Protein AF-A0A8I0L9D8-F1 (afdb_monomer_lite)

Structure (mmCIF, N/CA/C/O backbone):
data_AF-A0A8I0L9D8-F1
#
_entry.id   AF-A0A8I0L9D8-F1
#
loop_
_atom_site.group_PDB
_atom_site.id
_atom_site.type_symbol
_atom_site.label_atom_id
_atom_site.label_alt_id
_atom_site.label_comp_id
_atom_site.label_asym_id
_atom_site.label_entity_id
_atom_site.label_seq_id
_atom_site.pdbx_PDB_ins_code
_atom_site.Cartn_x
_atom_site.Cartn_y
_atom_site.Cartn_z
_atom_site.occupancy
_atom_site.B_iso_or_equiv
_atom_site.auth_seq_id
_atom_site.auth_comp_id
_atom_site.auth_asym_id
_atom_site.auth_atom_id
_atom_site.pdbx_PDB_model_num
ATOM 1 N N . LEU A 1 1 ? 18.139 12.991 -17.107 1.00 75.94 1 LEU A N 1
ATOM 2 C CA . LEU A 1 1 ? 17.570 13.749 -15.977 1.00 75.94 1 LEU A CA 1
ATOM 3 C C . LEU A 1 1 ? 18.716 14.410 -15.235 1.00 75.94 1 LEU A C 1
ATOM 5 O O . LEU A 1 1 ? 19.728 13.750 -15.026 1.00 75.94 1 LEU A O 1
ATOM 9 N N . GLU A 1 2 ? 18.569 15.675 -14.877 1.00 81.50 2 GLU A N 1
ATOM 10 C CA . GLU A 1 2 ? 19.486 16.401 -13.994 1.00 81.50 2 GLU A CA 1
ATOM 11 C C . GLU A 1 2 ? 18.725 16.879 -12.760 1.00 81.50 2 GLU A C 1
ATOM 13 O O . GLU A 1 2 ? 17.510 17.065 -12.815 1.00 81.50 2 GLU A O 1
ATOM 18 N N . GLN A 1 3 ? 19.418 17.029 -11.633 1.00 79.38 3 GLN A N 1
ATOM 19 C CA . GLN A 1 3 ? 18.803 17.515 -10.404 1.00 79.38 3 GLN A CA 1
ATOM 20 C C . GLN A 1 3 ? 18.705 19.044 -10.458 1.00 79.38 3 GLN A C 1
ATOM 22 O O . GLN A 1 3 ? 19.724 19.729 -10.408 1.00 79.38 3 GLN A O 1
ATOM 27 N N . GLY A 1 4 ? 17.486 19.568 -10.588 1.00 83.19 4 GLY A N 1
ATOM 28 C CA . GLY A 1 4 ? 17.174 20.991 -10.457 1.00 83.19 4 GLY A CA 1
ATOM 29 C C . GLY A 1 4 ? 16.620 21.327 -9.068 1.00 83.19 4 GLY A C 1
ATOM 30 O O . GLY A 1 4 ? 16.340 20.434 -8.267 1.00 83.19 4 GLY A O 1
ATOM 31 N N . GLU A 1 5 ? 16.418 22.617 -8.788 1.00 82.81 5 GLU A N 1
ATOM 32 C CA . GLU A 1 5 ? 15.934 23.100 -7.479 1.00 82.81 5 GLU A CA 1
ATOM 33 C C . GLU A 1 5 ? 14.574 22.507 -7.064 1.00 82.81 5 GLU A C 1
ATOM 35 O O . GLU A 1 5 ? 14.352 22.261 -5.882 1.00 82.81 5 GLU A O 1
ATOM 40 N N . ASN A 1 6 ? 13.694 22.207 -8.027 1.00 85.00 6 ASN A N 1
ATOM 41 C CA . ASN A 1 6 ? 12.351 21.654 -7.788 1.00 85.00 6 ASN A CA 1
ATOM 42 C C . ASN A 1 6 ? 12.228 20.158 -8.133 1.00 85.00 6 ASN A C 1
ATOM 44 O O . ASN A 1 6 ? 11.119 19.647 -8.293 1.00 85.00 6 ASN A O 1
ATOM 48 N N . GLY A 1 7 ? 13.352 19.449 -8.274 1.00 83.88 7 GLY A N 1
ATOM 49 C CA . GLY A 1 7 ? 13.383 18.023 -8.600 1.00 83.88 7 GLY A CA 1
ATOM 50 C C . GLY A 1 7 ? 14.055 17.712 -9.936 1.00 83.88 7 GLY A C 1
ATOM 51 O O . GLY A 1 7 ? 14.834 18.500 -10.468 1.00 83.88 7 GLY A O 1
ATOM 52 N N . MET A 1 8 ? 13.794 16.514 -10.461 1.00 85.06 8 MET A N 1
ATOM 53 C CA . MET A 1 8 ? 14.452 16.032 -11.676 1.00 85.06 8 MET A CA 1
ATOM 54 C C . MET A 1 8 ? 13.920 16.772 -12.904 1.00 85.06 8 MET A C 1
ATOM 56 O O . MET A 1 8 ? 12.735 16.689 -13.220 1.00 85.06 8 MET A O 1
ATOM 60 N N . VAL A 1 9 ? 14.808 17.446 -13.626 1.00 86.94 9 VAL A N 1
ATOM 61 C CA . VAL A 1 9 ? 14.502 18.082 -14.908 1.00 86.94 9 VAL A CA 1
ATOM 62 C C . VAL A 1 9 ? 15.017 17.222 -16.056 1.00 86.94 9 VAL A C 1
ATOM 64 O O . VAL A 1 9 ? 16.055 16.553 -15.961 1.00 86.94 9 VAL A O 1
ATOM 67 N N . MET A 1 10 ? 14.265 17.196 -17.154 1.00 81.88 10 MET A N 1
ATOM 68 C CA . MET A 1 10 ? 14.725 16.562 -18.385 1.00 81.88 10 MET A CA 1
ATOM 69 C C . MET A 1 10 ? 15.947 17.326 -18.885 1.00 81.88 10 MET A C 1
ATOM 71 O O . MET A 1 10 ? 15.883 18.522 -19.144 1.00 81.88 10 MET A O 1
ATOM 75 N N . LYS A 1 11 ? 17.070 16.618 -18.990 1.00 81.62 11 LYS A N 1
ATOM 76 C CA . LYS A 1 11 ? 18.265 17.142 -19.643 1.00 81.62 11 LYS A CA 1
ATOM 77 C C . LYS A 1 11 ? 18.096 16.913 -21.135 1.00 81.62 11 LYS A C 1
ATOM 79 O O . LYS A 1 11 ? 17.752 15.790 -21.509 1.00 81.62 11 LYS A O 1
ATOM 84 N N . GLU A 1 12 ? 18.384 17.915 -21.958 1.00 79.56 12 GLU A N 1
ATOM 85 C CA . GLU A 1 12 ? 18.543 17.692 -23.393 1.00 79.56 12 GLU A CA 1
ATOM 86 C C . GLU A 1 12 ? 19.631 16.635 -23.616 1.00 79.56 12 GLU A C 1
ATOM 88 O O . GLU A 1 12 ? 20.794 16.780 -23.232 1.00 79.56 12 GLU A O 1
ATOM 93 N N . GLY A 1 13 ? 19.210 15.508 -24.170 1.00 74.69 13 GLY A N 1
ATOM 94 C CA . GLY A 1 13 ? 20.042 14.358 -24.462 1.00 74.69 13 GLY A CA 1
ATOM 95 C C . GLY A 1 13 ? 19.456 13.621 -25.659 1.00 74.69 13 GLY A C 1
ATOM 96 O O . GLY A 1 13 ? 18.298 13.847 -26.007 1.00 74.69 13 GLY A O 1
ATOM 97 N N . PRO A 1 14 ? 20.244 12.759 -26.314 1.00 80.88 14 PRO A N 1
ATOM 98 C CA . PRO A 1 14 ? 19.772 12.047 -27.488 1.00 80.88 14 PRO A CA 1
ATOM 99 C C . PRO A 1 14 ? 18.583 11.155 -27.123 1.00 80.88 14 PRO A C 1
ATOM 101 O O . PRO A 1 14 ? 18.652 10.381 -26.160 1.00 80.88 14 PRO A O 1
ATOM 104 N N . GLU A 1 15 ? 17.515 11.247 -27.914 1.00 84.94 15 GLU A N 1
ATOM 105 C CA . GLU A 1 15 ? 16.423 10.281 -27.874 1.00 84.94 15 GLU A CA 1
ATOM 106 C C . GLU A 1 15 ? 16.966 8.884 -28.185 1.00 84.94 15 GLU A C 1
ATOM 108 O O . GLU A 1 15 ? 17.890 8.703 -28.984 1.00 84.94 15 GLU A O 1
ATOM 113 N N . ARG A 1 16 ? 16.414 7.877 -27.513 1.00 86.06 16 ARG A N 1
ATOM 114 C CA . ARG A 1 16 ? 16.818 6.483 -27.679 1.00 86.06 16 ARG A CA 1
ATOM 115 C C . ARG A 1 16 ? 15.599 5.665 -28.062 1.00 86.06 16 ARG A C 1
ATOM 117 O O . ARG A 1 16 ? 14.538 5.807 -27.463 1.00 86.06 16 ARG A O 1
ATOM 124 N N . PHE A 1 17 ? 15.790 4.789 -29.038 1.00 92.12 17 PHE A N 1
ATOM 125 C CA . PHE A 1 17 ? 14.785 3.833 -29.475 1.00 92.12 17 PHE A CA 1
ATOM 126 C C . PHE A 1 17 ? 15.184 2.447 -28.987 1.00 92.12 17 PHE A C 1
ATOM 128 O O . PHE A 1 17 ? 16.308 2.000 -29.223 1.00 92.12 17 PHE A O 1
ATOM 135 N N . TRP A 1 18 ? 14.256 1.770 -28.319 1.00 93.31 18 TRP A N 1
ATOM 136 C CA . TRP A 1 18 ? 14.425 0.390 -27.881 1.00 93.31 18 TRP A CA 1
ATOM 137 C C . TRP A 1 18 ? 13.345 -0.465 -28.548 1.00 93.31 18 TRP A C 1
ATOM 139 O O . TRP A 1 18 ? 12.164 -0.202 -28.318 1.00 93.31 18 TRP A O 1
ATOM 149 N N . PRO A 1 19 ? 13.705 -1.453 -29.387 1.00 95.62 19 PRO A N 1
ATOM 150 C CA . PRO A 1 19 ? 12.724 -2.388 -29.922 1.00 95.62 19 PRO A CA 1
ATOM 151 C C . PRO A 1 19 ? 12.169 -3.246 -28.779 1.00 95.62 19 PRO A C 1
ATOM 153 O O . PRO A 1 19 ? 12.935 -3.782 -27.978 1.00 95.62 19 PRO A O 1
ATOM 156 N N . ALA A 1 20 ? 10.845 -3.360 -28.694 1.00 96.88 20 ALA A N 1
ATOM 157 C CA . ALA A 1 20 ? 10.169 -4.167 -27.687 1.00 96.88 20 ALA A CA 1
ATOM 158 C C . ALA A 1 20 ? 8.886 -4.771 -28.266 1.00 96.88 20 ALA A C 1
ATOM 160 O O . ALA A 1 20 ? 8.068 -4.051 -28.835 1.00 96.88 20 ALA A O 1
ATOM 161 N N . ASP A 1 21 ? 8.703 -6.076 -28.073 1.00 97.81 21 ASP A N 1
ATOM 162 C CA . ASP A 1 21 ? 7.463 -6.777 -28.432 1.00 97.81 21 ASP A CA 1
ATOM 163 C C . ASP A 1 21 ? 6.382 -6.616 -27.346 1.00 97.81 21 ASP A C 1
ATOM 165 O O . ASP A 1 21 ? 5.186 -6.676 -27.626 1.00 97.81 21 ASP A O 1
ATOM 169 N N . LEU A 1 22 ? 6.802 -6.393 -26.094 1.00 97.25 22 LEU A N 1
ATOM 170 C CA . LEU A 1 22 ? 5.943 -6.175 -24.931 1.00 97.25 22 LEU A CA 1
ATOM 171 C C . LEU A 1 22 ? 6.636 -5.251 -23.925 1.00 97.25 22 LEU A C 1
ATOM 173 O O . LEU A 1 22 ? 7.822 -5.408 -23.636 1.00 97.25 22 LEU A O 1
ATOM 177 N N . VAL A 1 23 ? 5.870 -4.327 -23.342 1.00 95.94 23 VAL A N 1
ATOM 178 C CA . VAL A 1 23 ? 6.319 -3.445 -22.258 1.00 95.94 23 VAL A CA 1
ATOM 179 C C . VAL A 1 23 ? 5.443 -3.679 -21.031 1.00 95.94 23 VAL A C 1
ATOM 181 O O . VAL A 1 23 ? 4.219 -3.591 -21.113 1.00 95.94 23 VAL A O 1
ATOM 184 N N . LEU A 1 24 ? 6.073 -3.961 -19.888 1.00 96.19 24 LEU A N 1
ATOM 185 C CA . LEU A 1 24 ? 5.410 -4.103 -18.592 1.00 96.19 24 LEU A CA 1
ATOM 186 C C . LEU A 1 24 ? 5.808 -2.935 -17.690 1.00 96.19 24 LEU A C 1
ATOM 188 O O . LEU A 1 24 ? 6.991 -2.719 -17.432 1.00 96.19 24 LEU A O 1
ATOM 192 N N . LEU A 1 25 ? 4.820 -2.189 -17.201 1.00 94.81 25 LEU A N 1
ATOM 193 C CA . LEU A 1 25 ? 5.038 -1.077 -16.279 1.00 94.81 25 LEU A CA 1
ATOM 194 C C . LEU A 1 25 ? 4.825 -1.550 -14.840 1.00 94.81 25 LEU A C 1
ATOM 196 O O . LEU A 1 25 ? 3.698 -1.777 -14.412 1.00 94.81 25 LEU A O 1
ATOM 200 N N . SER A 1 26 ? 5.911 -1.677 -14.081 1.00 94.56 26 SER A N 1
ATOM 201 C CA . SER A 1 26 ? 5.901 -2.051 -12.661 1.00 94.56 26 SER A CA 1
ATOM 202 C C . SER A 1 26 ? 6.194 -0.840 -11.771 1.00 94.56 26 SER A C 1
ATOM 204 O O . SER A 1 26 ? 7.140 -0.841 -10.986 1.00 94.56 26 SER A O 1
ATOM 206 N N . ILE A 1 27 ? 5.411 0.226 -11.943 1.00 93.69 27 ILE A N 1
ATOM 207 C CA . ILE A 1 27 ? 5.618 1.526 -11.279 1.00 93.69 27 ILE A CA 1
ATOM 208 C C . ILE A 1 27 ? 4.971 1.623 -9.885 1.00 93.69 27 ILE A C 1
ATOM 210 O O . ILE A 1 27 ? 5.079 2.654 -9.227 1.00 93.69 27 ILE A O 1
ATOM 214 N N . GLY A 1 28 ? 4.322 0.551 -9.420 1.00 91.38 28 GLY A N 1
ATOM 215 C CA . GLY A 1 28 ? 3.610 0.515 -8.140 1.00 91.38 28 GLY A CA 1
ATOM 216 C C . GLY A 1 28 ? 2.190 1.087 -8.227 1.00 91.38 28 GLY A C 1
ATOM 217 O O . GLY A 1 28 ? 1.585 1.099 -9.297 1.00 91.38 28 GLY A O 1
ATOM 218 N N . PHE A 1 29 ? 1.652 1.527 -7.086 1.00 90.69 29 PHE A N 1
ATOM 219 C CA . PHE A 1 29 ? 0.293 2.071 -6.947 1.00 90.69 29 PHE A CA 1
ATOM 220 C C . PHE A 1 29 ? 0.274 3.284 -6.005 1.00 90.69 29 PHE A C 1
ATOM 222 O O . PHE A 1 29 ? 1.019 3.325 -5.033 1.00 90.69 29 PHE A O 1
ATOM 229 N N . GLU A 1 30 ? -0.573 4.284 -6.238 1.00 88.94 30 GLU A N 1
ATOM 230 C CA . GLU A 1 30 ? -0.526 5.522 -5.436 1.00 88.94 30 GLU A CA 1
ATOM 231 C C . GLU A 1 30 ? -1.212 5.425 -4.065 1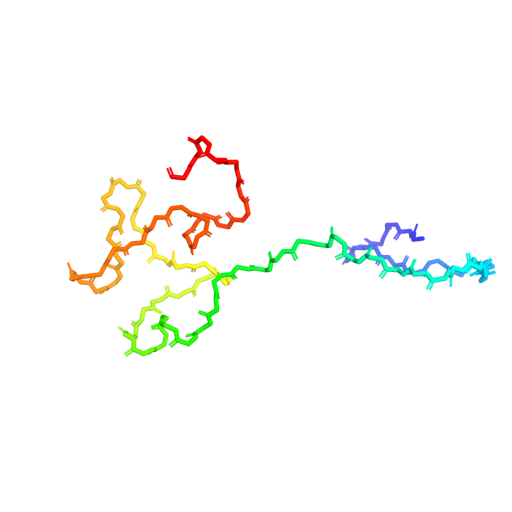.00 88.94 30 GLU A C 1
ATOM 233 O O . GLU A 1 30 ? -0.920 6.232 -3.185 1.00 88.94 30 GLU A O 1
ATOM 238 N N . GLY A 1 31 ? -2.102 4.453 -3.860 1.00 90.31 31 GLY A N 1
ATOM 239 C CA . GLY A 1 31 ? -2.780 4.229 -2.585 1.00 90.31 31 GLY A CA 1
ATOM 240 C C . GLY A 1 31 ? -4.213 3.730 -2.755 1.00 90.31 31 GLY A C 1
ATOM 241 O O . GLY A 1 31 ? -4.564 3.146 -3.777 1.00 90.31 31 GLY A O 1
ATOM 242 N N . THR A 1 32 ? -5.028 3.956 -1.731 1.00 92.62 32 THR A N 1
ATOM 243 C CA . THR A 1 32 ? -6.442 3.581 -1.654 1.00 92.62 32 THR A CA 1
ATOM 244 C C . THR A 1 32 ? -7.288 4.357 -2.658 1.00 92.62 32 THR A C 1
ATOM 246 O O . THR A 1 32 ? -7.216 5.584 -2.731 1.00 92.62 32 THR A O 1
ATOM 249 N N . GLU A 1 33 ? -8.154 3.645 -3.377 1.00 93.25 33 GLU A N 1
ATOM 250 C CA . GLU A 1 33 ? -9.146 4.260 -4.257 1.00 93.25 33 GLU A CA 1
ATOM 251 C C . GLU A 1 33 ? -10.162 5.112 -3.474 1.00 93.25 33 GLU A C 1
ATOM 253 O O . GLU A 1 33 ? -10.619 4.711 -2.401 1.00 93.25 33 GLU A O 1
ATOM 258 N N . PRO A 1 34 ? -10.603 6.259 -4.018 1.00 93.44 34 PRO A N 1
ATOM 259 C CA . PRO A 1 34 ? -11.441 7.206 -3.284 1.00 93.44 34 PRO A CA 1
ATOM 260 C C . PRO A 1 34 ? -12.884 6.724 -3.079 1.00 93.44 34 PRO A C 1
ATOM 262 O O . PRO A 1 34 ? -13.577 7.228 -2.199 1.00 93.44 34 PRO A O 1
ATOM 265 N N . THR A 1 35 ? -13.356 5.752 -3.864 1.00 95.88 35 THR A N 1
ATOM 266 C CA . THR A 1 35 ? -14.763 5.324 -3.896 1.00 95.88 35 THR A CA 1
ATOM 267 C C . THR A 1 35 ? -15.288 4.904 -2.521 1.00 95.88 35 THR A C 1
ATOM 269 O O . THR A 1 35 ? -16.330 5.392 -2.084 1.00 95.88 35 THR A O 1
ATOM 272 N N . VAL A 1 36 ? -14.561 4.031 -1.815 1.00 93.94 36 VAL A N 1
ATOM 273 C CA . VAL A 1 36 ? -14.991 3.507 -0.508 1.00 93.94 36 VAL A CA 1
ATOM 274 C C . VAL A 1 36 ? -14.851 4.558 0.601 1.00 93.94 36 VAL A C 1
ATOM 276 O O . VAL A 1 36 ? -15.846 4.800 1.285 1.00 93.94 36 VAL A O 1
ATOM 279 N N . PRO A 1 37 ? -13.701 5.244 0.779 1.00 95.12 37 PRO A N 1
ATOM 280 C CA . PRO A 1 37 ? -13.589 6.316 1.766 1.00 95.12 37 PRO A CA 1
ATOM 281 C C . PRO A 1 37 ? -14.651 7.406 1.586 1.00 95.12 37 PRO A C 1
ATOM 283 O O . PRO A 1 37 ? -15.269 7.820 2.565 1.00 95.12 37 PRO A O 1
ATOM 286 N N . ASN A 1 38 ? -14.944 7.806 0.345 1.00 95.81 38 ASN A N 1
ATOM 287 C CA . ASN A 1 38 ? -15.955 8.826 0.065 1.00 95.81 38 ASN A CA 1
ATOM 288 C C . ASN A 1 38 ? -17.367 8.369 0.442 1.00 95.81 38 ASN A C 1
ATOM 290 O O . ASN A 1 38 ? -18.116 9.146 1.033 1.00 95.81 38 ASN A O 1
ATOM 294 N N . ALA A 1 39 ? -17.725 7.112 0.159 1.00 96.50 39 ALA A N 1
ATOM 295 C CA . ALA A 1 39 ? -19.040 6.564 0.500 1.00 96.50 39 ALA A CA 1
ATOM 296 C C . ALA A 1 39 ? -19.334 6.603 2.012 1.00 96.50 39 ALA A C 1
ATOM 298 O O . ALA A 1 39 ? -20.490 6.723 2.415 1.00 96.50 39 ALA A O 1
ATOM 299 N N . PHE A 1 40 ? -18.292 6.544 2.846 1.00 95.50 40 PHE A N 1
ATOM 300 C CA . PHE A 1 40 ? -18.396 6.576 4.307 1.00 95.50 40 PHE A CA 1
ATOM 301 C C . PHE A 1 40 ? -17.924 7.899 4.932 1.00 95.50 40 PHE A C 1
ATOM 303 O O . PHE A 1 40 ? -17.841 7.992 6.159 1.00 95.50 40 PHE A O 1
ATOM 310 N N . ASN A 1 41 ? -17.639 8.922 4.113 1.00 96.50 41 ASN A N 1
ATOM 311 C CA . ASN A 1 41 ? -17.092 10.215 4.540 1.00 96.50 41 ASN A CA 1
ATOM 312 C C . ASN A 1 41 ? -15.831 10.071 5.423 1.00 96.50 41 ASN A C 1
ATOM 314 O O . ASN A 1 41 ? -15.689 10.699 6.480 1.00 96.50 41 ASN A O 1
ATOM 318 N N . ILE A 1 42 ? -14.933 9.180 5.008 1.00 98.00 42 ILE A N 1
ATOM 319 C CA . ILE A 1 42 ? -13.671 8.885 5.681 1.00 98.00 42 ILE A CA 1
ATOM 320 C C . ILE A 1 42 ? -12.579 9.804 5.144 1.00 98.00 42 ILE A C 1
ATOM 322 O O . ILE A 1 42 ? -12.428 9.976 3.936 1.00 98.00 42 ILE A O 1
ATOM 326 N N . LYS A 1 43 ? -11.793 10.384 6.051 1.00 97.56 43 LYS A N 1
ATOM 327 C CA . LYS A 1 43 ? -10.675 11.261 5.704 1.00 97.56 43 LYS A CA 1
ATOM 328 C C . LYS A 1 43 ? -9.539 10.467 5.066 1.00 97.56 43 LYS A C 1
ATOM 330 O O . LYS A 1 43 ? -9.114 9.436 5.589 1.00 97.56 43 LYS A O 1
ATOM 335 N N . THR A 1 44 ? -8.987 11.016 3.992 1.00 96.69 44 THR A N 1
ATOM 336 C CA . THR A 1 44 ? -7.795 10.492 3.323 1.00 96.69 44 THR A CA 1
ATOM 337 C C . THR A 1 44 ? -6.722 11.570 3.196 1.00 96.69 44 THR A C 1
ATOM 339 O O . THR A 1 44 ? -7.050 12.727 2.943 1.00 96.69 44 THR A O 1
ATOM 342 N N . ASP A 1 45 ? -5.451 11.189 3.314 1.00 94.69 45 ASP A N 1
ATOM 343 C CA . ASP A 1 45 ? -4.289 12.040 3.031 1.00 94.69 45 ASP A CA 1
ATOM 344 C C . ASP A 1 45 ? -3.312 11.297 2.114 1.00 94.69 45 ASP A C 1
ATOM 346 O O . ASP A 1 45 ? -2.915 10.167 2.409 1.00 94.69 45 ASP A O 1
ATOM 350 N N . ARG A 1 46 ? -2.933 11.920 0.990 1.00 91.94 46 ARG A N 1
ATOM 351 C CA . ARG A 1 46 ? -2.059 11.325 -0.043 1.00 91.94 46 ARG A CA 1
ATOM 352 C C . ARG A 1 46 ? -2.476 9.892 -0.411 1.00 91.94 46 ARG A C 1
ATOM 354 O O . ARG A 1 46 ? -1.672 8.970 -0.319 1.00 91.94 46 ARG A O 1
ATOM 361 N N . ASN A 1 47 ? -3.754 9.713 -0.755 1.00 93.38 47 ASN A N 1
ATOM 362 C CA . ASN A 1 47 ? -4.374 8.424 -1.094 1.00 93.38 47 ASN A CA 1
ATOM 363 C C . ASN A 1 47 ? -4.259 7.345 0.002 1.00 93.38 47 ASN A C 1
ATOM 365 O O . ASN A 1 47 ? -4.311 6.152 -0.279 1.00 93.38 47 ASN A O 1
ATOM 369 N N . ARG A 1 48 ? -4.137 7.729 1.274 1.00 95.25 48 ARG A N 1
ATOM 370 C CA . ARG A 1 48 ? -4.173 6.804 2.414 1.00 95.25 48 ARG A CA 1
ATOM 371 C C . ARG A 1 48 ? -5.306 7.164 3.351 1.00 95.25 48 ARG A C 1
ATOM 373 O O . ARG A 1 48 ? -5.563 8.345 3.574 1.00 95.25 48 ARG A O 1
ATOM 380 N N . ILE A 1 49 ? -5.971 6.163 3.915 1.00 97.44 49 ILE A N 1
ATOM 381 C CA . ILE A 1 49 ? -7.005 6.376 4.927 1.00 97.44 49 ILE A CA 1
ATOM 382 C C . ILE A 1 49 ? -6.341 6.876 6.208 1.00 97.44 49 ILE A C 1
ATOM 384 O O . ILE A 1 49 ? -5.436 6.236 6.743 1.00 97.44 49 ILE A O 1
ATOM 388 N N . VAL A 1 50 ? -6.813 8.014 6.712 1.00 97.38 50 VAL A N 1
ATOM 389 C CA . VAL A 1 50 ? -6.360 8.553 7.992 1.00 97.38 50 VAL A CA 1
ATOM 390 C C . VAL A 1 50 ? -6.996 7.735 9.110 1.00 97.38 50 VAL A C 1
ATOM 392 O O . VAL A 1 50 ? -8.217 7.730 9.278 1.00 97.38 50 VAL 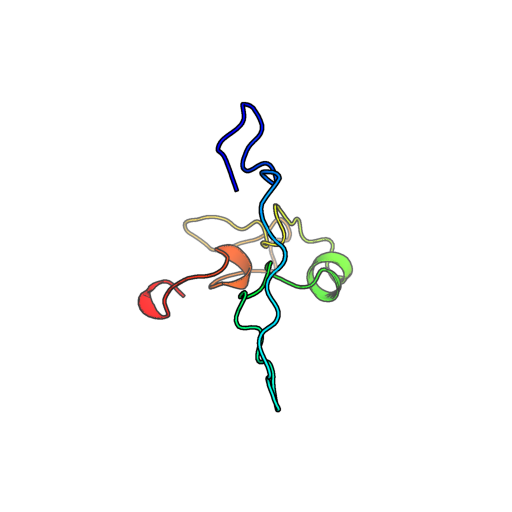A O 1
ATOM 395 N N . ALA A 1 51 ? -6.153 7.056 9.879 1.00 97.50 51 ALA A N 1
ATOM 396 C CA . ALA A 1 51 ? -6.547 6.301 11.058 1.00 97.50 51 ALA A CA 1
ATOM 397 C C . ALA A 1 51 ? -5.458 6.371 12.134 1.00 97.50 51 ALA A C 1
ATOM 399 O O . ALA A 1 51 ? -4.283 6.582 11.812 1.00 97.50 51 ALA A O 1
ATOM 400 N N . ASP A 1 52 ? -5.858 6.192 13.390 1.00 96.38 52 ASP A N 1
ATOM 401 C CA . ASP A 1 52 ? -4.991 6.244 14.570 1.00 96.38 52 ASP A CA 1
ATOM 402 C C . ASP A 1 52 ? -3.889 5.169 14.561 1.00 96.38 52 ASP A C 1
ATOM 404 O O 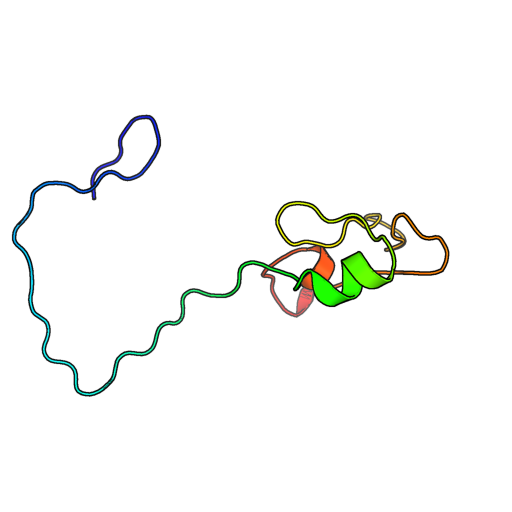. ASP A 1 52 ? -4.115 4.027 14.157 1.00 96.38 52 ASP A O 1
ATOM 408 N N . ASP A 1 53 ? -2.692 5.533 15.031 1.00 91.94 53 ASP A N 1
ATOM 409 C CA . ASP A 1 53 ? -1.503 4.666 15.053 1.00 91.94 53 ASP A CA 1
ATOM 410 C C . ASP A 1 53 ? -1.586 3.487 16.017 1.00 91.94 53 ASP A C 1
ATOM 412 O O . ASP A 1 53 ? -0.925 2.476 15.784 1.00 91.94 53 ASP A O 1
ATOM 416 N N . THR A 1 54 ? -2.417 3.583 17.048 1.00 94.38 54 THR A N 1
ATOM 417 C CA . THR A 1 54 ? -2.509 2.589 18.117 1.00 94.38 54 THR A CA 1
ATOM 418 C C . THR A 1 54 ? -3.735 1.702 17.951 1.00 94.38 54 THR A C 1
ATOM 420 O O . THR A 1 54 ? -3.639 0.486 18.104 1.00 94.38 54 THR A O 1
ATOM 423 N N . ASN A 1 55 ? -4.893 2.296 17.650 1.00 96.31 55 ASN A N 1
ATOM 424 C CA . ASN A 1 55 ? -6.177 1.593 17.621 1.00 96.31 55 ASN A CA 1
ATOM 425 C C . ASN A 1 55 ? -6.811 1.484 16.224 1.00 96.31 55 ASN A C 1
ATOM 427 O O . ASN A 1 55 ? -7.865 0.863 16.101 1.00 96.31 55 ASN A O 1
ATOM 431 N N . TYR A 1 56 ? -6.172 2.032 15.182 1.00 97.25 56 TYR A N 1
ATOM 432 C CA . TYR A 1 56 ? -6.586 1.903 13.776 1.00 97.25 56 TYR A CA 1
ATOM 433 C C . TYR A 1 56 ? -7.954 2.512 13.441 1.00 97.25 56 TYR A C 1
ATOM 435 O O . TYR A 1 56 ? -8.504 2.268 12.364 1.00 97.25 56 TYR A O 1
ATOM 443 N N . GLN A 1 57 ? -8.518 3.314 14.339 1.00 98.06 57 GLN A N 1
ATOM 444 C CA . GLN A 1 57 ? -9.825 3.927 14.155 1.00 98.06 57 GLN A CA 1
ATOM 445 C C . GLN A 1 57 ? -9.729 5.146 13.231 1.00 98.06 57 GLN A C 1
ATOM 447 O O . GLN A 1 57 ? -8.790 5.939 13.317 1.00 98.06 57 GLN A O 1
ATOM 452 N N . THR A 1 58 ? -10.705 5.298 12.336 1.00 97.94 58 THR A N 1
ATOM 453 C CA . THR A 1 58 ? -10.812 6.457 11.435 1.00 97.94 58 THR A CA 1
ATOM 454 C C . THR A 1 58 ? -11.558 7.621 12.103 1.00 97.94 58 THR A C 1
ATOM 456 O O . THR A 1 58 ? -11.907 7.572 13.282 1.00 97.94 58 THR A O 1
ATOM 459 N N . ASN A 1 59 ? -11.884 8.674 11.343 1.00 97.62 59 ASN A N 1
ATOM 460 C CA . ASN A 1 59 ? -12.786 9.733 11.813 1.00 97.62 59 ASN A CA 1
ATOM 461 C C . ASN A 1 59 ? -14.241 9.272 12.034 1.00 97.62 59 ASN A C 1
ATOM 463 O O . ASN A 1 59 ? -15.042 10.055 12.539 1.00 97.62 59 ASN A O 1
ATOM 467 N N . ASN A 1 60 ? -14.599 8.053 11.631 1.00 97.00 60 ASN A N 1
ATOM 468 C CA . ASN A 1 60 ? -15.870 7.424 11.962 1.00 97.00 60 ASN A CA 1
ATOM 469 C C . ASN A 1 60 ? -15.614 6.321 12.994 1.00 97.00 60 ASN A C 1
ATOM 471 O O . ASN A 1 60 ? -14.884 5.373 12.720 1.00 97.00 60 ASN A O 1
ATOM 475 N N . GLU A 1 61 ? -16.248 6.419 14.164 1.00 95.81 61 GLU A N 1
ATOM 476 C CA . GLU A 1 61 ? -16.003 5.514 15.298 1.00 95.81 61 GLU A CA 1
ATOM 477 C C . GLU A 1 61 ? -16.339 4.043 15.025 1.00 95.81 61 GLU A C 1
ATOM 479 O O . GLU A 1 61 ? -15.915 3.158 15.763 1.00 95.81 61 GLU A O 1
ATOM 484 N N . LYS A 1 62 ? -17.089 3.770 13.955 1.00 96.56 62 LYS A N 1
ATOM 485 C CA . LYS A 1 62 ? -17.474 2.416 13.542 1.00 96.56 62 LYS A CA 1
ATOM 486 C C . LYS A 1 62 ? -16.626 1.874 12.389 1.00 96.56 62 LYS A C 1
ATOM 488 O O . LYS A 1 62 ? -16.899 0.774 11.918 1.00 96.56 62 LYS A O 1
ATOM 493 N N . VAL A 1 63 ? -15.642 2.637 11.907 1.00 97.00 63 VAL A N 1
ATOM 494 C CA . VAL A 1 63 ? -14.812 2.284 10.747 1.00 97.00 63 VAL A CA 1
ATOM 495 C C . VAL A 1 63 ? -13.337 2.331 11.130 1.00 97.00 63 VAL A C 1
ATOM 497 O O . VAL A 1 63 ? -12.843 3.329 11.660 1.00 97.00 63 VAL A O 1
ATOM 500 N N . PHE A 1 64 ? -12.630 1.254 10.803 1.00 97.38 64 PHE A N 1
ATOM 501 C CA . PHE A 1 64 ? -11.210 1.055 11.081 1.00 97.38 64 PHE A CA 1
ATOM 502 C C . PHE A 1 64 ? -10.460 0.814 9.770 1.00 97.38 64 PHE A C 1
ATOM 504 O O . PHE A 1 64 ? -11.038 0.297 8.813 1.00 97.38 64 PHE A O 1
ATOM 511 N N . ALA A 1 65 ? -9.180 1.176 9.720 1.00 96.81 65 ALA A N 1
ATOM 512 C CA . ALA A 1 65 ? -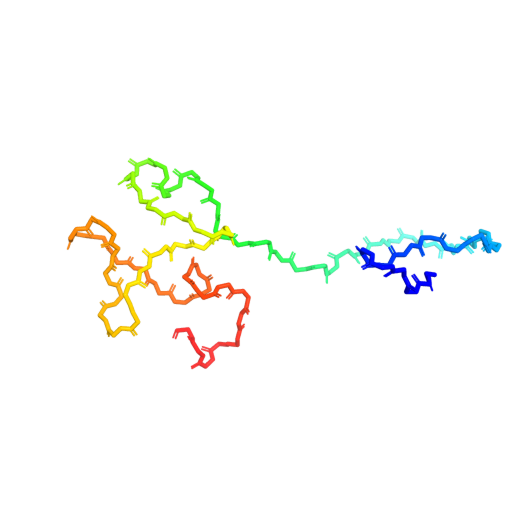8.325 0.948 8.558 1.00 96.81 65 ALA A CA 1
ATOM 513 C C . ALA A 1 65 ? -6.924 0.502 8.991 1.00 96.81 65 ALA A C 1
ATOM 515 O O . ALA A 1 65 ? -6.350 1.067 9.917 1.00 96.81 65 ALA A O 1
ATOM 516 N N . ALA A 1 66 ? -6.364 -0.489 8.299 1.00 95.06 66 ALA A N 1
ATOM 517 C CA . ALA A 1 66 ? -5.041 -1.058 8.559 1.00 95.06 66 ALA A CA 1
ATOM 518 C C . ALA A 1 66 ? -4.334 -1.411 7.237 1.00 95.06 66 ALA A C 1
ATOM 520 O O . ALA A 1 66 ? -4.890 -1.197 6.155 1.00 95.06 66 ALA A O 1
ATOM 521 N N . GLY A 1 67 ? -3.103 -1.918 7.324 1.00 94.19 67 GLY A N 1
ATOM 522 C CA . GLY A 1 67 ? -2.295 -2.288 6.164 1.00 94.19 67 GLY A CA 1
ATOM 523 C C . GLY A 1 67 ? -1.990 -1.142 5.197 1.00 94.19 67 GLY A C 1
ATOM 524 O O . GLY A 1 67 ? -2.008 0.042 5.555 1.00 94.19 67 GLY A O 1
ATOM 525 N N . ASP A 1 68 ? -1.729 -1.498 3.940 1.00 94.44 68 ASP A N 1
ATOM 526 C CA . ASP A 1 68 ? -1.332 -0.561 2.880 1.00 94.44 68 ASP A CA 1
ATOM 527 C C . ASP A 1 68 ? -2.386 0.517 2.595 1.00 94.44 68 ASP A C 1
ATOM 529 O O . ASP A 1 68 ? -2.034 1.633 2.215 1.00 94.44 68 ASP A O 1
ATOM 533 N N . ALA A 1 69 ? -3.668 0.244 2.861 1.00 93.69 69 ALA A N 1
ATOM 534 C CA . ALA A 1 69 ? -4.731 1.236 2.700 1.00 93.69 69 ALA A CA 1
ATOM 535 C C . ALA A 1 69 ? -4.550 2.456 3.624 1.00 93.69 69 ALA A C 1
ATOM 537 O O . ALA A 1 69 ? -4.971 3.572 3.300 1.00 93.69 69 ALA A O 1
ATOM 538 N N . ARG A 1 70 ? -3.900 2.242 4.772 1.00 94.69 70 ARG A N 1
ATOM 539 C CA . ARG A 1 70 ? -3.580 3.253 5.783 1.00 94.69 70 ARG A CA 1
ATOM 540 C C . ARG A 1 70 ? -2.127 3.728 5.684 1.00 94.69 70 ARG A C 1
ATOM 542 O O . ARG A 1 70 ? -1.844 4.914 5.832 1.00 94.69 70 ARG A O 1
ATOM 549 N N . ARG A 1 71 ? -1.187 2.807 5.454 1.00 91.50 71 ARG A N 1
ATOM 550 C CA . ARG A 1 71 ? 0.259 3.080 5.489 1.00 91.50 71 ARG A CA 1
ATOM 551 C C . ARG A 1 71 ? 0.815 3.562 4.144 1.00 91.50 71 ARG A C 1
ATOM 553 O O . ARG A 1 71 ? 1.744 4.376 4.127 1.0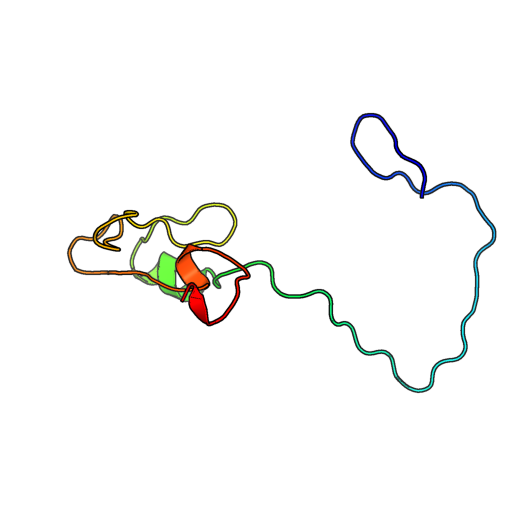0 91.50 71 ARG A O 1
ATOM 560 N N . GLY A 1 72 ? 0.198 3.152 3.038 1.00 91.19 72 GLY A N 1
ATOM 561 C CA . GLY A 1 72 ? 0.766 3.201 1.690 1.00 91.19 72 GLY A CA 1
ATOM 562 C C . GLY A 1 72 ? 1.568 1.934 1.383 1.00 91.19 72 GLY A C 1
ATOM 563 O O . GLY A 1 72 ? 1.601 1.022 2.203 1.00 91.19 72 GLY A O 1
ATOM 564 N N . GLN A 1 73 ? 2.226 1.894 0.221 1.00 90.81 73 GLN A N 1
ATOM 565 C CA . GLN A 1 73 ? 3.049 0.756 -0.214 1.00 90.81 73 GLN A CA 1
ATOM 566 C C . GLN A 1 73 ? 4.011 0.302 0.899 1.00 90.81 73 GLN A C 1
ATOM 568 O O . GLN A 1 73 ? 4.877 1.074 1.327 1.00 90.81 73 GLN A O 1
ATOM 573 N N . SER A 1 74 ? 3.861 -0.934 1.382 1.00 88.69 74 SER A N 1
ATOM 574 C CA . SER A 1 74 ? 4.670 -1.451 2.488 1.00 88.69 74 SER A CA 1
ATOM 575 C C . SER A 1 74 ? 5.028 -2.936 2.333 1.00 88.69 74 SER A C 1
ATOM 577 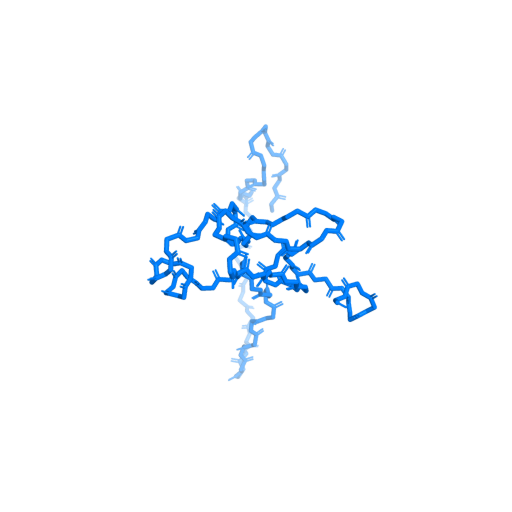O O . SER A 1 74 ? 4.724 -3.569 1.323 1.00 88.69 74 SER A O 1
ATOM 579 N N . LEU A 1 75 ? 5.775 -3.486 3.297 1.00 88.94 75 LEU A N 1
ATOM 580 C CA . LEU A 1 75 ? 6.066 -4.922 3.332 1.00 88.94 75 LEU A CA 1
ATOM 581 C C . LEU A 1 75 ? 4.958 -5.641 4.094 1.00 88.94 75 LEU A C 1
ATOM 583 O O . LEU A 1 75 ? 4.442 -5.109 5.070 1.00 88.94 75 LEU A O 1
ATOM 587 N N . VAL A 1 76 ? 4.714 -6.902 3.741 1.00 87.06 76 VAL A N 1
ATOM 588 C CA . VAL A 1 76 ? 3.680 -7.745 4.368 1.00 87.06 76 VAL A CA 1
ATOM 589 C C . VAL A 1 76 ? 3.790 -7.803 5.899 1.00 87.06 76 VAL A C 1
ATOM 591 O O . VAL A 1 76 ? 2.776 -7.860 6.577 1.00 87.06 76 VAL A O 1
ATOM 594 N N . VAL A 1 77 ? 5.002 -7.745 6.466 1.00 90.69 77 VAL A N 1
ATOM 595 C CA . VAL A 1 77 ? 5.219 -7.776 7.930 1.00 90.69 77 VAL A CA 1
ATOM 596 C C . VAL A 1 77 ? 4.686 -6.536 8.665 1.00 90.69 77 VAL A C 1
ATOM 598 O O . VAL A 1 77 ? 4.564 -6.549 9.885 1.00 90.69 77 VAL A O 1
ATOM 601 N N . TRP A 1 78 ? 4.394 -5.459 7.936 1.00 81.31 78 TRP A N 1
ATOM 602 C CA . TRP A 1 78 ? 3.889 -4.200 8.483 1.00 81.31 78 TRP A CA 1
ATOM 603 C C . TRP A 1 78 ? 2.377 -4.028 8.314 1.00 81.31 78 TRP A C 1
ATOM 605 O O . TRP A 1 78 ? 1.862 -2.977 8.707 1.00 81.31 78 TRP A O 1
ATOM 615 N N . ALA A 1 79 ? 1.705 -5.006 7.699 1.00 61.91 79 ALA A N 1
ATOM 616 C CA . ALA A 1 79 ? 0.283 -4.951 7.391 1.00 61.91 79 ALA A CA 1
ATOM 617 C C . ALA A 1 79 ? -0.602 -5.398 8.558 1.00 61.91 79 ALA A C 1
ATOM 619 O O . ALA A 1 79 ? -0.246 -6.395 9.228 1.00 61.91 79 ALA A O 1
#

Foldseek 3Di:
DDQDPVGDDDDPDDDDDDDDPDDDDPPFDQAADVVVCVVVVFDDDSRATDADPPFQATPDNVDGDADCNHVNDDDPVRD

InterPro domains:
  IPR023753 FAD/NAD(P)-binding domain [PF07992] (11-73)
  IPR036188 FAD/NAD(P)-binding domain superfamily [G3DSA:3.50.50.60] (2-78)
  IPR036188 FAD/NAD(P)-binding domain superfamily [SSF51905] (6-79)
  IPR051394 Glutamate Synthase [PTHR43100] (4-79)

Organism: NCBI:txid611301

Secondary structure (DSSP, 8-state):
-EEETTEEEPP---------S---------S--THHHHHTT--EETTEE---TTT-B-SSTT-B--THHHH-S--GGG-

pLDDT: mean 91.47, std 6.75, range [61.91, 98.06]

Radius of gyration: 19.03 Å; chains: 1; bounding box: 39×31×48 Å

Sequence (79 aa):
LEQGENGMVMKEGPERFWPADLVLLSIGFEGTEPTVPNAFNIKTDRNRIVADDTNYQTNNEKVFAAGDARRGQSLVVWA